Protein AF-A0A7L5BDB6-F1 (afdb_monomer_lite)

Organism: NCBI:txid2267833

Sequence (64 aa):
MHARRQHGANGPQAISYPEIAAWSRMTGEMLLREEVAILIRMDDGYRNALAEEMEVQRKARAAG

pLDDT: mean 86.54, std 15.08, range [37.91, 97.75]

Structure (mmCIF, N/CA/C/O backbone):
data_AF-A0A7L5BDB6-F1
#
_entry.id   AF-A0A7L5BDB6-F1
#
loop_
_atom_site.group_PDB
_atom_site.id
_atom_site.type_symbol
_atom_site.label_atom_id
_atom_site.label_alt_id
_atom_site.label_comp_id
_atom_site.label_asym_id
_atom_site.label_entity_id
_atom_site.label_seq_id
_atom_site.pdbx_PDB_ins_code
_atom_site.Cartn_x
_atom_site.Cartn_y
_atom_site.Cartn_z
_atom_site.occupancy
_atom_site.B_iso_or_equiv
_atom_site.auth_seq_id
_atom_site.auth_comp_id
_atom_site.auth_asym_id
_atom_site.auth_atom_id
_atom_site.pdbx_PDB_model_num
ATOM 1 N N . MET A 1 1 ? 5.422 -13.393 18.905 1.00 37.91 1 MET A N 1
ATOM 2 C CA . MET A 1 1 ? 6.738 -13.738 18.326 1.00 37.91 1 MET A CA 1
ATOM 3 C C . MET A 1 1 ? 6.800 -13.092 16.945 1.00 37.91 1 MET A C 1
ATOM 5 O O . MET A 1 1 ? 6.131 -13.569 16.041 1.00 37.91 1 MET A O 1
ATOM 9 N N . HIS A 1 2 ? 7.464 -11.940 16.800 1.00 47.41 2 HIS A N 1
ATOM 10 C CA . HIS A 1 2 ? 7.601 -11.282 15.495 1.00 47.41 2 HIS A CA 1
ATOM 11 C C . HIS A 1 2 ? 8.566 -12.109 14.648 1.00 47.41 2 HIS A C 1
ATOM 13 O O . HIS A 1 2 ? 9.764 -12.142 14.934 1.00 47.41 2 HIS A O 1
ATOM 19 N N . ALA A 1 3 ? 8.041 -12.835 13.661 1.00 53.00 3 ALA A N 1
ATOM 20 C CA . ALA A 1 3 ? 8.869 -13.514 12.680 1.00 53.00 3 ALA A CA 1
ATOM 21 C C . ALA A 1 3 ? 9.721 -12.444 11.985 1.00 53.00 3 ALA A C 1
ATOM 23 O O . ALA A 1 3 ? 9.206 -11.611 11.243 1.00 53.00 3 ALA A O 1
ATOM 24 N N . ARG A 1 4 ? 11.026 -12.421 12.283 1.00 58.38 4 ARG A N 1
ATOM 25 C CA . ARG A 1 4 ? 11.992 -11.651 11.499 1.00 58.38 4 ARG A CA 1
ATOM 26 C C . ARG A 1 4 ? 11.863 -12.166 10.069 1.00 58.38 4 ARG A C 1
ATOM 28 O O . ARG A 1 4 ? 12.064 -13.357 9.844 1.00 58.38 4 ARG A O 1
ATOM 35 N N . ARG A 1 5 ? 11.430 -11.284 9.164 1.00 61.38 5 ARG A N 1
ATOM 36 C CA . ARG A 1 5 ? 11.232 -11.526 7.729 1.00 61.38 5 ARG A CA 1
ATOM 37 C C . ARG A 1 5 ? 12.249 -12.540 7.196 1.00 61.38 5 ARG A C 1
ATOM 39 O O . ARG A 1 5 ? 13.450 -12.360 7.403 1.00 61.38 5 ARG A O 1
ATOM 46 N N . GLN A 1 6 ? 11.768 -13.610 6.555 1.00 58.50 6 GLN A N 1
ATOM 47 C CA . GLN A 1 6 ? 12.629 -14.670 6.017 1.00 58.50 6 GLN A CA 1
ATOM 48 C C . GLN A 1 6 ? 13.687 -14.073 5.075 1.00 58.50 6 GLN A C 1
ATOM 50 O O . GLN A 1 6 ? 13.366 -13.575 3.999 1.00 58.50 6 GLN A O 1
ATOM 55 N N . HIS A 1 7 ? 14.955 -14.126 5.480 1.00 49.41 7 HIS A N 1
ATOM 56 C CA . HIS A 1 7 ? 16.083 -13.878 4.587 1.00 49.41 7 HIS A CA 1
ATOM 57 C C . HIS A 1 7 ? 16.140 -15.032 3.578 1.00 49.41 7 HIS A C 1
ATOM 59 O O . HIS A 1 7 ? 16.463 -16.154 3.959 1.00 49.41 7 HIS A O 1
ATOM 65 N N . GLY A 1 8 ? 15.775 -14.782 2.318 1.00 56.47 8 GLY A N 1
ATOM 66 C CA . GLY A 1 8 ? 15.854 -15.801 1.262 1.00 56.47 8 GLY A CA 1
ATOM 67 C C . GLY A 1 8 ? 14.984 -15.559 0.026 1.00 56.47 8 GLY A C 1
ATOM 68 O O . GLY A 1 8 ? 15.260 -16.137 -1.019 1.00 56.47 8 GLY A O 1
ATOM 69 N N . ALA A 1 9 ? 13.967 -14.696 0.100 1.00 57.41 9 ALA A N 1
ATOM 70 C CA . ALA A 1 9 ? 13.240 -14.261 -1.092 1.00 57.41 9 ALA A CA 1
ATOM 71 C C . ALA A 1 9 ? 14.014 -13.115 -1.764 1.00 57.41 9 ALA A C 1
ATOM 73 O O . ALA A 1 9 ? 14.302 -12.111 -1.116 1.00 57.41 9 ALA A O 1
ATOM 74 N N . ASN A 1 10 ? 14.373 -13.270 -3.040 1.00 64.75 10 ASN A N 1
ATOM 75 C CA . ASN A 1 10 ? 15.091 -12.269 -3.838 1.00 64.75 10 ASN A CA 1
ATOM 76 C C . ASN A 1 10 ? 14.200 -11.045 -4.134 1.00 64.75 10 ASN A C 1
ATOM 78 O O . ASN A 1 10 ? 13.732 -10.875 -5.256 1.00 64.75 10 ASN A O 1
ATOM 82 N N . GLY A 1 11 ? 13.929 -10.217 -3.125 1.00 73.38 11 GLY A N 1
ATOM 83 C CA . GLY A 1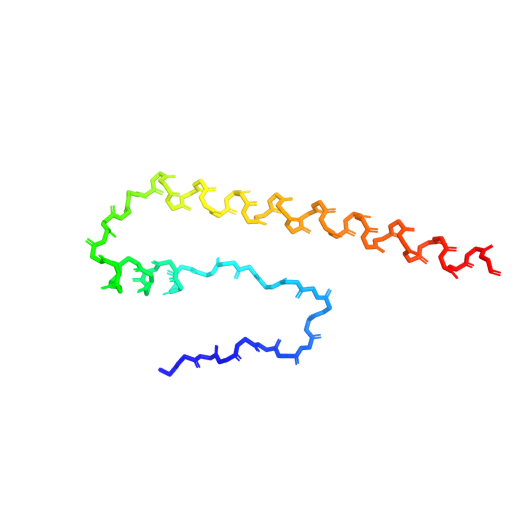 11 ? 13.157 -8.986 -3.268 1.00 73.38 11 GLY A CA 1
ATOM 84 C C . GLY A 1 11 ? 12.538 -8.500 -1.955 1.00 73.38 11 GLY A C 1
ATOM 85 O O . GLY A 1 11 ? 12.564 -9.213 -0.945 1.00 73.38 11 GLY A O 1
ATOM 86 N N . PRO A 1 12 ? 11.971 -7.281 -1.946 1.00 83.69 12 PRO A N 1
ATOM 87 C CA . PRO A 1 12 ? 11.218 -6.785 -0.803 1.00 83.69 12 PRO A CA 1
ATOM 88 C C . PRO A 1 12 ? 10.068 -7.742 -0.475 1.00 83.69 12 PRO A C 1
ATOM 90 O O . PRO A 1 12 ? 9.510 -8.396 -1.356 1.00 83.69 12 PRO A O 1
ATOM 93 N N . GLN A 1 13 ? 9.720 -7.843 0.806 1.00 87.56 13 GLN A N 1
ATOM 94 C CA . GLN A 1 13 ? 8.562 -8.607 1.279 1.00 87.56 13 GLN A CA 1
ATOM 95 C C . GLN A 1 13 ? 7.340 -7.706 1.381 1.00 87.56 13 GLN A C 1
ATOM 97 O O . GLN A 1 13 ? 7.493 -6.503 1.576 1.00 87.56 13 GLN A O 1
ATOM 102 N N . ALA A 1 14 ? 6.156 -8.293 1.207 1.00 90.25 14 ALA A N 1
ATOM 103 C CA . ALA A 1 14 ? 4.920 -7.533 1.193 1.00 90.25 14 ALA A CA 1
ATOM 104 C C . ALA A 1 14 ? 4.634 -7.014 2.598 1.00 90.25 14 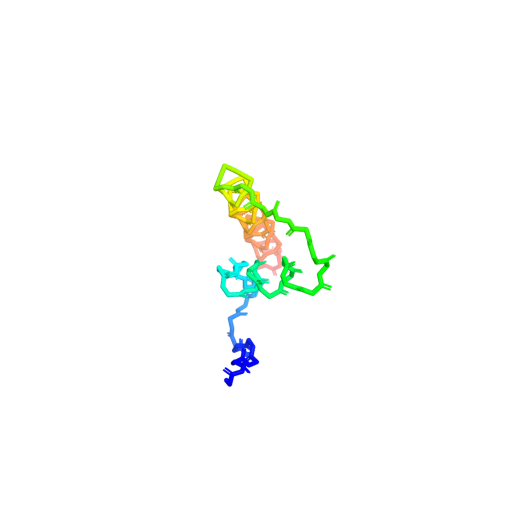ALA A C 1
ATOM 106 O O . ALA A 1 14 ? 4.910 -7.712 3.581 1.00 90.25 14 ALA A O 1
ATOM 107 N N . ILE A 1 15 ? 4.079 -5.810 2.687 1.00 91.94 15 ILE A N 1
ATOM 108 C CA . ILE A 1 15 ? 3.622 -5.254 3.954 1.00 91.94 15 ILE A CA 1
ATOM 109 C C . ILE A 1 15 ? 2.469 -6.122 4.451 1.00 91.94 15 ILE A C 1
ATOM 111 O O . ILE A 1 15 ? 1.445 -6.297 3.793 1.00 91.94 15 ILE A O 1
ATOM 115 N N . SER A 1 16 ? 2.636 -6.679 5.642 1.00 90.94 16 SER A N 1
ATOM 116 C CA . SER A 1 16 ? 1.654 -7.577 6.232 1.00 90.94 16 SER A CA 1
ATOM 117 C C . SER A 1 16 ? 0.654 -6.829 7.120 1.00 90.94 16 SER A C 1
ATOM 119 O O . SER A 1 16 ? 0.985 -5.840 7.777 1.00 90.94 16 SER A O 1
ATOM 121 N N . TYR A 1 17 ? -0.575 -7.345 7.227 1.00 93.25 17 TYR A N 1
ATOM 122 C CA . TYR A 1 17 ? -1.581 -6.803 8.154 1.00 93.25 17 TYR A CA 1
ATOM 123 C C . TYR A 1 17 ? -1.084 -6.674 9.608 1.00 93.25 17 TYR A C 1
ATOM 125 O O . TYR A 1 17 ? -1.381 -5.659 10.241 1.00 93.25 17 TYR A O 1
ATOM 133 N N . PRO A 1 18 ? -0.307 -7.627 10.169 1.00 94.38 18 PRO A N 1
ATOM 134 C CA . PRO A 1 18 ? 0.280 -7.459 11.496 1.00 94.38 18 PRO A CA 1
ATOM 135 C C . PRO A 1 18 ? 1.247 -6.276 11.613 1.00 94.38 18 PRO A C 1
ATOM 137 O O . PRO A 1 18 ? 1.297 -5.661 12.677 1.00 94.38 18 PRO A O 1
ATOM 140 N N . GLU A 1 19 ? 2.004 -5.951 10.561 1.00 94.25 19 GLU A N 1
ATOM 141 C CA . GLU A 1 19 ? 2.899 -4.784 10.544 1.00 94.25 19 GLU A CA 1
ATOM 142 C C . GLU A 1 19 ? 2.100 -3.480 10.509 1.00 94.25 19 GLU A C 1
ATOM 144 O O . GLU A 1 19 ? 2.395 -2.573 11.284 1.00 94.25 19 GLU A O 1
ATOM 149 N N . ILE A 1 20 ? 1.034 -3.422 9.707 1.00 95.31 20 ILE A N 1
ATOM 150 C CA . ILE A 1 20 ? 0.111 -2.276 9.668 1.00 95.31 20 ILE A CA 1
ATOM 151 C C . ILE A 1 20 ? -0.547 -2.076 11.041 1.00 95.31 20 ILE A C 1
ATOM 153 O O . ILE A 1 20 ? -0.567 -0.971 11.584 1.00 95.31 20 ILE A O 1
ATOM 157 N N . ALA A 1 21 ? -1.019 -3.161 11.657 1.00 94.81 21 ALA A N 1
ATOM 158 C CA . ALA A 1 21 ? -1.615 -3.114 12.987 1.00 94.81 21 ALA A CA 1
ATOM 159 C C . ALA A 1 21 ? -0.596 -2.726 14.073 1.00 94.81 21 ALA A C 1
ATOM 161 O O . ALA A 1 21 ? -0.945 -2.046 15.036 1.00 94.81 21 ALA A O 1
ATOM 162 N N . ALA A 1 22 ? 0.659 -3.168 13.955 1.00 95.69 22 ALA A N 1
ATOM 163 C CA . ALA A 1 22 ? 1.724 -2.776 14.874 1.00 95.69 22 ALA A CA 1
ATOM 164 C C . ALA A 1 22 ? 2.064 -1.289 14.745 1.00 95.69 22 ALA A C 1
ATOM 166 O O . ALA A 1 22 ? 2.220 -0.630 15.770 1.00 95.69 22 ALA A O 1
ATOM 167 N N . TRP A 1 23 ? 2.118 -0.764 13.519 1.00 96.06 23 TRP A N 1
ATOM 168 C CA . TRP A 1 23 ? 2.332 0.657 13.261 1.00 96.06 23 TRP A CA 1
ATOM 169 C C . TRP A 1 23 ? 1.221 1.508 13.879 1.00 96.06 23 TRP A C 1
ATOM 171 O O . TRP A 1 23 ? 1.523 2.387 14.677 1.00 96.06 23 TRP A O 1
ATOM 181 N N . SER A 1 24 ? -0.046 1.167 13.619 1.00 96.88 24 SER A N 1
ATOM 182 C CA . SER A 1 24 ? -1.207 1.874 14.182 1.00 96.88 24 SER A CA 1
ATOM 183 C C . SER A 1 24 ? -1.177 1.901 15.717 1.00 96.88 24 SER A C 1
ATOM 185 O O . SER A 1 24 ? -1.370 2.947 16.331 1.00 96.88 24 SER A O 1
ATOM 187 N N . ARG A 1 25 ? -0.833 0.778 16.368 1.00 96.69 25 ARG A N 1
ATOM 188 C CA . ARG A 1 25 ? -0.668 0.738 17.835 1.00 96.69 25 ARG A CA 1
ATOM 189 C C . ARG A 1 25 ? 0.505 1.576 18.340 1.00 96.69 25 ARG A C 1
ATOM 191 O O . ARG A 1 25 ? 0.424 2.113 19.437 1.00 96.69 25 ARG A O 1
ATOM 198 N N . MET A 1 26 ? 1.603 1.623 17.590 1.00 97.75 26 MET A N 1
ATOM 199 C CA . MET A 1 26 ? 2.812 2.350 17.978 1.00 97.75 26 MET A CA 1
ATOM 200 C C . MET A 1 26 ? 2.625 3.865 17.866 1.00 97.75 26 MET A C 1
ATOM 202 O O . MET A 1 26 ? 3.151 4.599 18.697 1.00 97.75 26 MET A O 1
ATOM 206 N N . THR A 1 27 ? 1.894 4.329 16.853 1.00 97.44 27 THR A N 1
ATOM 207 C CA . THR A 1 27 ? 1.652 5.758 16.609 1.00 97.44 27 THR A CA 1
ATOM 208 C C . THR A 1 27 ? 0.398 6.276 17.305 1.00 97.44 27 THR A C 1
ATOM 210 O O . THR A 1 27 ? 0.287 7.475 17.531 1.00 97.44 27 THR A O 1
ATOM 213 N N . GLY A 1 28 ? -0.536 5.389 17.659 1.00 96.75 28 GLY A N 1
ATOM 214 C CA . GLY A 1 28 ? -1.862 5.765 18.151 1.00 96.75 28 GLY A CA 1
ATOM 215 C C . GLY A 1 28 ? -2.818 6.200 17.037 1.00 96.75 28 GLY A C 1
ATOM 216 O O . GLY A 1 28 ? -3.963 6.538 17.324 1.00 96.75 28 GLY A O 1
ATOM 217 N N . GLU A 1 29 ? -2.374 6.160 15.778 1.00 97.00 29 GLU A N 1
ATOM 218 C CA . GLU A 1 29 ? -3.183 6.537 14.625 1.00 97.00 29 GLU A CA 1
ATOM 219 C C . GLU A 1 29 ? -4.086 5.379 14.212 1.00 97.00 29 GLU A C 1
ATOM 221 O O . GLU A 1 29 ? -3.625 4.272 13.910 1.00 97.00 29 GLU A O 1
ATOM 226 N N . MET A 1 30 ? -5.392 5.630 14.188 1.00 95.75 30 MET A N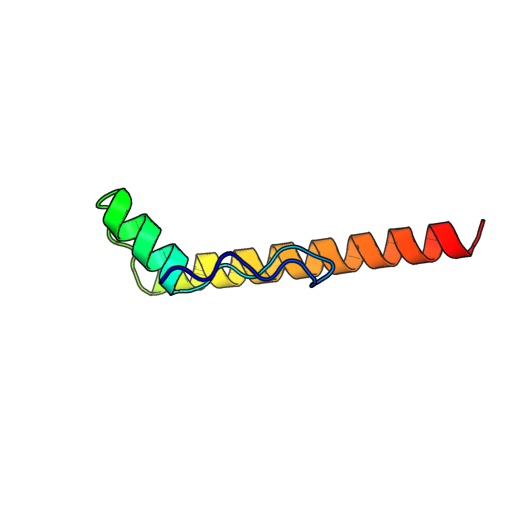 1
ATOM 227 C CA . MET A 1 30 ? -6.381 4.656 13.744 1.00 95.75 30 MET A CA 1
ATOM 228 C C . MET A 1 30 ? -6.486 4.695 12.220 1.00 95.75 30 MET A C 1
ATOM 230 O O . MET A 1 30 ? -6.876 5.710 11.656 1.00 95.75 30 MET A O 1
ATOM 234 N N . LEU A 1 31 ? -6.181 3.571 11.573 1.00 96.00 31 LEU A N 1
ATOM 235 C CA . LEU A 1 31 ? -6.336 3.417 10.128 1.00 96.00 31 LEU A CA 1
ATOM 236 C C . LEU A 1 31 ? -7.717 2.858 9.788 1.00 96.00 31 LEU A C 1
ATOM 238 O O . LEU A 1 31 ? -8.144 1.837 10.338 1.00 96.00 3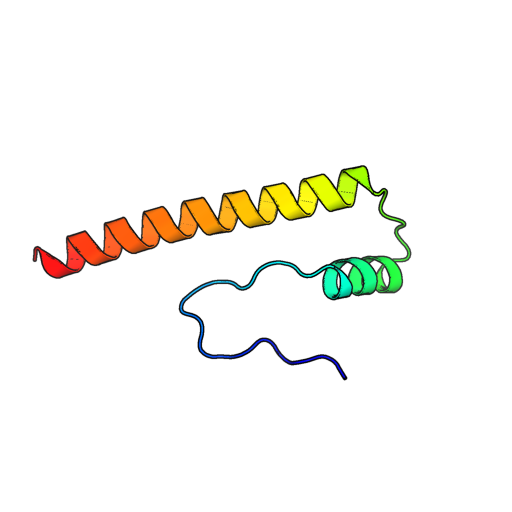1 LEU A O 1
ATOM 242 N N . LEU A 1 32 ? -8.388 3.495 8.835 1.00 97.00 32 LEU A N 1
ATOM 243 C CA . LEU A 1 32 ? -9.619 3.000 8.235 1.00 97.00 32 LEU A CA 1
ATOM 244 C C . LEU A 1 32 ? -9.333 1.797 7.331 1.00 97.00 32 LEU A C 1
ATOM 246 O O . LEU A 1 32 ? -8.242 1.629 6.780 1.00 97.00 32 LEU A O 1
ATOM 250 N N . ARG A 1 33 ? -10.350 0.959 7.118 1.00 95.62 33 ARG A N 1
ATOM 251 C CA . ARG A 1 33 ? -10.241 -0.221 6.248 1.00 95.62 33 ARG A CA 1
ATOM 252 C C . ARG A 1 33 ? -9.833 0.157 4.822 1.00 95.62 33 ARG A C 1
ATOM 254 O O . ARG A 1 33 ? -9.066 -0.564 4.187 1.00 95.62 33 ARG A O 1
ATOM 261 N N . GLU A 1 34 ? -10.342 1.275 4.327 1.00 97.69 34 GLU A N 1
ATOM 262 C CA . GLU A 1 34 ? -10.068 1.806 2.996 1.00 97.69 34 GLU A CA 1
ATOM 263 C C . GLU A 1 34 ? -8.609 2.266 2.872 1.00 97.69 34 GLU A C 1
ATOM 265 O O . GLU A 1 34 ? -7.963 1.983 1.865 1.00 97.69 34 GLU A O 1
ATOM 270 N N . GLU A 1 35 ? -8.052 2.887 3.913 1.00 97.38 35 GLU A N 1
ATOM 271 C CA . GLU A 1 35 ? -6.642 3.294 3.959 1.00 97.38 35 GLU A CA 1
ATOM 272 C C . GLU A 1 35 ? -5.717 2.079 3.974 1.00 97.38 35 GLU A C 1
ATOM 274 O O . GLU A 1 35 ? -4.736 2.031 3.233 1.00 97.38 35 GLU A O 1
ATOM 279 N N . VAL A 1 36 ? -6.070 1.044 4.742 1.00 96.38 36 VAL A N 1
ATOM 280 C CA . VAL A 1 36 ? -5.348 -0.234 4.718 1.00 96.38 36 VAL A CA 1
ATOM 281 C C . VAL A 1 36 ? -5.375 -0.844 3.314 1.00 96.38 36 VAL A C 1
ATOM 283 O O . VAL A 1 36 ? -4.344 -1.300 2.826 1.00 96.38 36 VAL A O 1
ATOM 286 N N . ALA A 1 37 ? -6.520 -0.822 2.626 1.00 96.00 37 ALA A N 1
ATOM 287 C CA . ALA A 1 37 ? -6.618 -1.326 1.257 1.00 96.00 37 ALA A CA 1
ATOM 288 C C . ALA A 1 37 ? -5.745 -0.527 0.270 1.00 96.00 37 ALA A C 1
ATOM 290 O O . ALA A 1 37 ? -5.123 -1.117 -0.615 1.00 96.00 37 ALA A O 1
ATOM 291 N N . ILE A 1 38 ? -5.664 0.797 0.437 1.00 97.31 38 ILE A N 1
ATOM 292 C CA . ILE A 1 38 ? -4.781 1.662 -0.357 1.00 97.31 38 ILE A CA 1
ATOM 293 C C . ILE A 1 38 ? -3.315 1.293 -0.116 1.00 97.31 38 ILE A C 1
ATOM 295 O O . ILE A 1 38 ? -2.582 1.103 -1.084 1.00 97.31 38 ILE A O 1
ATOM 299 N N . LEU A 1 39 ? -2.899 1.131 1.143 1.00 96.12 39 LEU A N 1
ATOM 300 C CA . LEU A 1 39 ? -1.527 0.754 1.495 1.00 96.12 39 LEU A CA 1
ATOM 301 C C . LEU A 1 39 ? -1.116 -0.579 0.859 1.00 96.12 39 LEU A C 1
ATOM 303 O O . LEU A 1 39 ? -0.037 -0.666 0.278 1.00 96.12 39 LEU A O 1
ATOM 307 N N . ILE A 1 40 ? -1.991 -1.587 0.908 1.00 95.25 40 ILE A N 1
ATOM 308 C CA . ILE A 1 40 ? -1.740 -2.887 0.269 1.00 95.25 40 ILE A CA 1
ATOM 309 C C . ILE A 1 40 ? -1.601 -2.732 -1.249 1.00 95.25 40 ILE A C 1
ATOM 311 O O . ILE A 1 40 ? -0.635 -3.212 -1.834 1.00 95.25 40 ILE A O 1
ATOM 315 N N . ARG A 1 41 ? -2.509 -1.990 -1.895 1.00 96.25 41 ARG A N 1
ATOM 316 C CA . ARG A 1 41 ? -2.440 -1.755 -3.345 1.00 96.25 41 ARG A CA 1
ATOM 317 C C . ARG A 1 41 ? -1.168 -1.011 -3.757 1.00 96.25 41 ARG A C 1
ATOM 319 O O . ARG A 1 41 ? -0.619 -1.280 -4.825 1.00 96.25 41 ARG A O 1
ATOM 326 N N . MET A 1 42 ? -0.725 -0.053 -2.947 1.00 96.94 42 MET A N 1
ATOM 327 C CA . MET A 1 42 ? 0.517 0.679 -3.186 1.00 96.94 42 MET A CA 1
ATOM 328 C C . MET A 1 42 ? 1.739 -0.233 -3.059 1.00 96.94 42 MET A C 1
ATOM 330 O O . MET A 1 42 ? 2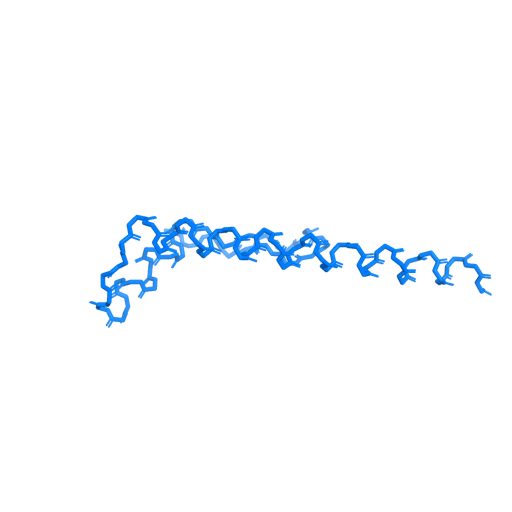.623 -0.167 -3.912 1.00 96.94 42 MET A O 1
ATOM 334 N N . ASP A 1 43 ? 1.773 -1.098 -2.042 1.00 95.75 43 ASP A N 1
ATOM 335 C CA . ASP A 1 43 ? 2.848 -2.077 -1.852 1.00 95.75 43 ASP A CA 1
ATOM 336 C C . ASP A 1 43 ? 2.921 -3.069 -3.021 1.00 95.75 43 ASP A C 1
ATOM 338 O O . ASP A 1 43 ? 3.989 -3.269 -3.601 1.00 95.75 43 ASP A O 1
ATOM 342 N N . ASP A 1 44 ? 1.778 -3.605 -3.453 1.00 93.62 44 ASP A N 1
ATOM 343 C CA . ASP A 1 44 ? 1.695 -4.478 -4.628 1.00 93.62 44 ASP A CA 1
ATOM 344 C C . ASP A 1 44 ? 2.212 -3.774 -5.892 1.00 93.62 44 ASP A C 1
ATOM 346 O O . ASP A 1 44 ? 3.004 -4.339 -6.650 1.00 93.62 44 ASP A O 1
ATOM 350 N N . GLY A 1 45 ? 1.807 -2.518 -6.107 1.00 94.88 45 GLY A N 1
ATOM 351 C CA . GLY A 1 45 ? 2.263 -1.708 -7.235 1.00 94.88 45 GLY A CA 1
ATOM 352 C C . GLY A 1 45 ? 3.777 -1.489 -7.232 1.00 94.88 45 GLY A C 1
ATOM 353 O O . GLY A 1 45 ? 4.430 -1.695 -8.255 1.00 94.88 45 GLY A O 1
ATOM 354 N N . TYR A 1 46 ? 4.344 -1.130 -6.078 1.00 93.94 46 TYR A N 1
ATOM 355 C CA . TYR A 1 46 ? 5.788 -0.963 -5.914 1.00 93.94 46 TYR A CA 1
ATOM 356 C C . TYR A 1 46 ? 6.550 -2.261 -6.203 1.00 93.94 46 TYR A C 1
ATOM 358 O O . TYR A 1 46 ? 7.526 -2.262 -6.955 1.00 93.94 46 TYR A O 1
ATOM 366 N N . ARG A 1 47 ? 6.089 -3.383 -5.643 1.00 92.25 47 ARG A N 1
ATOM 367 C CA . ARG A 1 47 ? 6.722 -4.694 -5.828 1.00 92.25 47 ARG A CA 1
ATOM 368 C C . ARG A 1 47 ? 6.706 -5.136 -7.288 1.00 92.25 47 ARG A C 1
ATOM 370 O O . ARG A 1 47 ? 7.714 -5.653 -7.764 1.00 92.25 47 ARG A O 1
ATOM 377 N N . ASN A 1 48 ? 5.593 -4.923 -7.989 1.00 92.94 48 ASN A N 1
ATOM 378 C CA . ASN A 1 48 ? 5.473 -5.252 -9.408 1.00 92.94 48 ASN A CA 1
ATOM 379 C C . ASN A 1 48 ? 6.434 -4.412 -10.255 1.00 92.94 48 ASN A C 1
ATOM 381 O O . ASN A 1 48 ? 7.206 -4.975 -11.028 1.00 92.94 48 ASN A O 1
ATOM 385 N N . ALA A 1 49 ? 6.460 -3.093 -10.043 1.00 94.31 49 ALA A N 1
ATOM 386 C CA . ALA A 1 49 ? 7.373 -2.198 -10.754 1.00 94.31 49 ALA A CA 1
ATOM 387 C C . ALA A 1 49 ? 8.848 -2.574 -10.520 1.00 94.31 49 ALA A C 1
ATOM 389 O O . ALA A 1 49 ? 9.646 -2.612 -11.455 1.00 94.31 49 ALA A O 1
ATOM 390 N N . LEU A 1 50 ? 9.207 -2.925 -9.282 1.00 92.50 50 LEU A N 1
ATOM 391 C CA . LEU A 1 50 ? 10.563 -3.363 -8.962 1.00 92.50 50 LEU A CA 1
ATOM 392 C C . LEU A 1 50 ? 10.909 -4.712 -9.609 1.00 92.50 50 LEU A C 1
ATOM 394 O O . LEU A 1 50 ? 12.025 -4.890 -10.093 1.00 92.50 50 LEU A O 1
ATOM 398 N N . ALA A 1 51 ? 9.976 -5.666 -9.629 1.00 90.12 51 ALA A N 1
ATOM 399 C CA . ALA A 1 51 ? 10.186 -6.955 -10.284 1.00 90.12 51 ALA A CA 1
ATOM 400 C C . ALA A 1 51 ? 10.423 -6.790 -11.796 1.00 90.12 51 ALA A C 1
ATOM 402 O O . ALA A 1 51 ? 11.309 -7.443 -12.353 1.00 90.12 51 ALA A O 1
ATOM 403 N N . GLU A 1 52 ? 9.681 -5.889 -12.444 1.00 92.50 52 GLU A N 1
ATOM 404 C CA . GLU A 1 52 ? 9.883 -5.531 -13.851 1.00 92.50 52 GLU A CA 1
ATOM 405 C C . GLU A 1 52 ? 11.278 -4.937 -14.086 1.00 92.50 52 GLU A C 1
ATOM 407 O O . GLU A 1 52 ? 11.998 -5.390 -14.981 1.00 92.50 52 GLU A O 1
ATOM 412 N N . GLU A 1 53 ? 11.705 -3.985 -13.250 1.00 91.94 53 GLU A N 1
ATOM 413 C CA . GLU A 1 53 ? 13.037 -3.381 -13.342 1.00 91.94 53 GLU A CA 1
ATOM 414 C C . GLU A 1 53 ? 14.153 -4.423 -13.155 1.00 91.94 53 GLU A C 1
ATOM 416 O O . GLU A 1 53 ? 15.106 -4.479 -13.939 1.00 91.94 53 GLU A O 1
ATOM 421 N N . MET A 1 54 ? 14.023 -5.295 -12.152 1.00 90.06 54 MET A N 1
ATOM 422 C CA . MET A 1 54 ? 14.986 -6.368 -11.892 1.00 90.06 54 MET A CA 1
ATOM 423 C C . MET A 1 54 ? 15.103 -7.329 -13.078 1.00 90.06 54 MET A C 1
ATOM 425 O O . MET A 1 54 ? 16.211 -7.753 -13.416 1.00 90.06 54 MET A O 1
ATOM 429 N N . GLU A 1 55 ? 13.992 -7.650 -13.740 1.00 90.44 55 GLU A N 1
ATOM 430 C CA . GLU A 1 55 ? 13.996 -8.508 -14.925 1.00 90.44 55 GLU A CA 1
ATOM 431 C C . GLU A 1 55 ? 14.674 -7.830 -16.124 1.00 90.44 55 GLU A C 1
ATOM 433 O O . GLU A 1 55 ? 15.441 -8.478 -16.844 1.00 90.44 55 GLU A O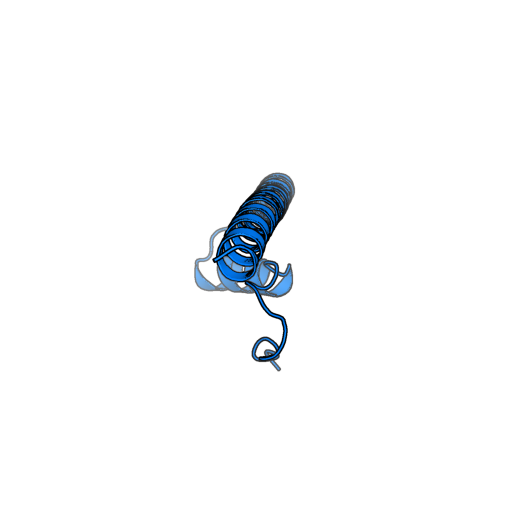 1
ATOM 438 N N . VAL A 1 56 ? 14.466 -6.521 -16.320 1.00 92.50 56 VAL A N 1
ATOM 439 C CA . VAL A 1 56 ? 15.183 -5.740 -17.344 1.00 92.50 56 VAL A CA 1
ATOM 440 C C . VAL A 1 56 ? 16.690 -5.773 -17.087 1.00 92.50 56 VAL A C 1
ATOM 442 O O . VAL A 1 56 ? 17.466 -6.104 -17.988 1.00 92.50 56 VAL A O 1
ATOM 445 N N . GLN A 1 57 ? 17.114 -5.506 -15.850 1.00 90.06 57 GLN A N 1
ATOM 446 C CA . GLN A 1 57 ? 18.529 -5.542 -15.475 1.00 90.06 57 GLN A CA 1
ATOM 447 C C . GLN A 1 57 ? 19.133 -6.944 -15.640 1.00 90.06 57 GLN A C 1
ATOM 449 O O . GLN A 1 57 ? 20.266 -7.079 -16.108 1.00 90.06 57 GLN A O 1
ATOM 454 N N . ARG A 1 58 ? 18.385 -7.999 -15.295 1.00 89.38 58 ARG A N 1
ATOM 455 C CA . ARG A 1 58 ? 18.823 -9.391 -15.464 1.00 89.38 58 ARG A CA 1
ATOM 456 C C . ARG A 1 58 ? 19.077 -9.725 -16.933 1.00 89.38 58 ARG A C 1
ATOM 458 O O . ARG A 1 58 ? 20.109 -10.316 -17.241 1.00 89.38 58 ARG A O 1
ATOM 465 N N . LYS A 1 59 ? 18.173 -9.328 -17.836 1.00 91.19 59 LYS A N 1
ATOM 466 C CA . LYS A 1 59 ? 18.333 -9.532 -19.287 1.00 91.19 59 LYS A CA 1
ATOM 467 C C . LYS A 1 59 ? 19.533 -8.768 -19.842 1.00 91.19 59 LYS A C 1
ATOM 469 O O . LYS A 1 59 ? 20.300 -9.346 -20.602 1.00 91.19 59 LYS A O 1
ATOM 474 N N . ALA A 1 60 ? 19.729 -7.514 -19.426 1.00 89.75 60 ALA A N 1
ATOM 475 C CA . ALA A 1 60 ? 20.871 -6.708 -19.859 1.00 89.75 60 ALA A CA 1
ATOM 476 C C . ALA A 1 60 ? 22.214 -7.346 -19.461 1.00 89.75 60 ALA A C 1
ATOM 478 O O . ALA A 1 60 ? 23.121 -7.424 -20.281 1.00 89.75 60 ALA A O 1
ATOM 479 N N . ARG A 1 61 ? 22.315 -7.876 -18.233 1.00 85.81 61 ARG A N 1
ATOM 480 C CA . ARG A 1 61 ? 23.512 -8.589 -17.747 1.00 85.81 61 ARG A CA 1
ATOM 481 C C . ARG A 1 61 ? 23.783 -9.913 -18.464 1.00 85.81 61 ARG A C 1
ATOM 483 O O . ARG A 1 61 ? 24.913 -10.369 -18.440 1.00 85.81 61 ARG A O 1
ATOM 490 N N . ALA A 1 62 ? 22.762 -10.552 -19.032 1.00 85.00 62 ALA A N 1
ATOM 491 C CA . ALA A 1 62 ? 22.912 -11.811 -19.762 1.00 85.00 62 ALA A CA 1
ATOM 492 C C . ALA A 1 62 ? 23.271 -11.612 -21.247 1.00 85.00 62 ALA A C 1
ATOM 494 O O . ALA A 1 62 ? 23.623 -12.580 -21.915 1.00 85.00 62 ALA A O 1
ATOM 495 N N . ALA A 1 63 ? 23.129 -10.389 -21.768 1.00 79.88 63 ALA A N 1
ATOM 496 C CA . ALA A 1 63 ? 23.356 -10.051 -23.173 1.00 79.88 63 ALA A CA 1
ATOM 497 C C . ALA A 1 63 ? 24.719 -9.383 -23.446 1.00 79.88 63 ALA A C 1
ATOM 499 O O . ALA A 1 63 ? 25.059 -9.191 -24.613 1.00 79.88 63 ALA A O 1
ATOM 500 N N . GLY A 1 64 ? 25.462 -9.007 -22.399 1.00 67.31 64 GLY A N 1
ATOM 501 C CA . GLY A 1 64 ? 26.835 -8.492 -22.470 1.00 67.31 64 GLY A CA 1
ATOM 502 C C . GLY A 1 64 ? 27.831 -9.511 -21.944 1.00 67.31 64 GLY A C 1
ATOM 503 O O . GLY A 1 64 ? 28.958 -9.530 -22.480 1.00 67.31 64 GLY A O 1
#

Radius of gyration: 15.85 Å; chains: 1; bounding box: 37×22×42 Å

Foldseek 3Di:
DPPPPDPPPPFDDQCDPVNVVVVCVVVVPDDDPVNVVVSRVVRVVVRVVVVVVVVVVVVVVVVD

InterPro domains:
  IPR056919 Phage tail assembly chaperone 18 [PF23812] (2-47)

Secondary structure (DSSP, 8-state):
------TTSSSPPPPPHHHHHHHHHHH-PPPPHHHHHHHHHHHHHHHHHHHHHHHHHHHHHHH-